Protein AF-A0A3N5Z3T9-F1 (afdb_monomer_lite)

Secondary structure (DSSP, 8-state):
--SEEE-SSS-EEETTTTEEE-S-TT-HHHHHHHHHHHTT--PBPPPPPPPPPPPPPPHHHHHHHHHHHHHHHHHHHHHHHHTS-TTS-HHHHHHHHHHHHHHHHHHHHHHHHHHHHHSTTS---------------PPPPPPPPPPPPPPPPPPPPPPPPP----------

Sequence (172 aa):
MADYQLTASEFVIRTIDGLNIPADPDNRHRIEYDEWLVDGGVPDPAPPPPPPPLPVPDANARITAGVLASLEVAIAIKTAMQAIPDTFNNQNFIAVKIQLDALTQAFASMLQAQTTLLGAGKPPGAIKPLELADLPESEPEPEPEPEPEPEPEPEPKAPQPRKRKTAKGKKK

Radius of gyration: 39.51 Å; chains: 1; bounding box: 120×55×85 Å

pLDDT: mean 77.84, std 15.48, range [45.41, 98.31]

Structure (mmCIF, N/CA/C/O backbone):
data_AF-A0A3N5Z3T9-F1
#
_entry.id   AF-A0A3N5Z3T9-F1
#
loop_
_atom_site.group_PDB
_atom_site.id
_atom_site.type_symbol
_atom_site.label_atom_id
_atom_site.label_alt_id
_atom_site.label_comp_id
_atom_site.label_asym_id
_atom_site.label_entity_id
_atom_site.label_seq_id
_atom_site.pdbx_PDB_ins_code
_atom_site.Cartn_x
_atom_site.Cartn_y
_atom_site.Cartn_z
_atom_site.occupancy
_atom_site.B_iso_or_equiv
_atom_site.auth_seq_id
_atom_site.auth_comp_id
_atom_site.auth_asym_id
_atom_site.auth_atom_id
_atom_site.pdbx_PDB_model_num
ATOM 1 N N . MET A 1 1 ? 2.261 -2.199 -31.866 1.00 71.50 1 MET A N 1
ATOM 2 C CA . MET A 1 1 ? 3.469 -2.392 -31.046 1.00 71.50 1 MET A CA 1
ATOM 3 C C . MET A 1 1 ? 4.632 -2.294 -31.992 1.00 71.50 1 MET A C 1
ATOM 5 O O . MET A 1 1 ? 4.523 -2.839 -33.087 1.00 71.50 1 MET A O 1
ATOM 9 N N . ALA A 1 2 ? 5.649 -1.532 -31.618 1.00 91.19 2 ALA A N 1
ATOM 10 C CA . ALA A 1 2 ? 6.883 -1.483 -32.381 1.00 91.19 2 ALA A CA 1
ATOM 11 C C . ALA A 1 2 ? 7.607 -2.837 -32.288 1.00 91.19 2 ALA A C 1
ATOM 13 O O . ALA A 1 2 ? 7.379 -3.613 -31.356 1.00 91.19 2 ALA A O 1
ATOM 14 N N . ASP A 1 3 ? 8.499 -3.116 -33.238 1.00 95.75 3 ASP A N 1
ATOM 15 C CA . ASP A 1 3 ? 9.320 -4.339 -33.237 1.00 95.75 3 ASP A CA 1
ATOM 16 C C . ASP A 1 3 ? 10.363 -4.341 -32.103 1.00 95.75 3 ASP A C 1
ATOM 18 O O . ASP A 1 3 ? 10.893 -5.386 -31.716 1.00 95.75 3 ASP A O 1
ATOM 22 N N . TYR A 1 4 ? 10.617 -3.163 -31.529 1.00 97.62 4 TYR A N 1
ATOM 23 C CA . TYR A 1 4 ? 11.593 -2.929 -30.478 1.00 97.62 4 TYR A CA 1
ATOM 24 C C . TYR A 1 4 ? 11.018 -2.037 -29.380 1.00 97.62 4 TYR A C 1
ATOM 26 O O . TYR A 1 4 ? 10.270 -1.099 -29.650 1.00 97.62 4 TYR A O 1
ATOM 34 N N . GLN A 1 5 ? 11.411 -2.309 -28.141 1.00 97.56 5 GLN A N 1
ATOM 35 C CA . GLN A 1 5 ? 11.074 -1.533 -26.958 1.00 97.56 5 GLN A CA 1
ATOM 36 C C . GLN A 1 5 ? 12.359 -1.078 -26.263 1.00 97.56 5 GLN A C 1
ATOM 38 O O . GLN A 1 5 ? 13.265 -1.878 -26.014 1.00 97.56 5 GLN A O 1
ATOM 43 N N . LEU A 1 6 ? 12.438 0.207 -25.927 1.00 97.00 6 LEU A N 1
ATOM 44 C CA . LEU A 1 6 ? 13.534 0.741 -25.122 1.00 97.00 6 LEU A CA 1
ATOM 45 C C . LEU A 1 6 ? 13.442 0.230 -23.681 1.00 97.00 6 LEU A C 1
ATOM 47 O O . LEU A 1 6 ? 12.367 -0.071 -23.169 1.00 97.00 6 LEU A O 1
ATOM 51 N N . THR A 1 7 ? 14.572 0.167 -22.989 1.00 95.12 7 THR A N 1
ATOM 52 C CA . THR A 1 7 ? 14.594 -0.081 -21.543 1.00 95.12 7 THR A CA 1
ATOM 53 C C . THR A 1 7 ? 15.056 1.170 -20.801 1.00 95.12 7 THR A C 1
ATOM 55 O O . THR A 1 7 ? 15.404 2.179 -21.410 1.00 95.12 7 THR A O 1
ATOM 58 N N . ALA A 1 8 ? 15.044 1.136 -19.467 1.00 92.62 8 ALA A N 1
ATOM 59 C CA . ALA A 1 8 ? 15.618 2.214 -18.657 1.00 92.62 8 ALA A CA 1
ATOM 60 C C . ALA A 1 8 ? 17.162 2.280 -18.741 1.00 92.62 8 ALA A C 1
ATOM 62 O O . ALA A 1 8 ? 17.771 3.180 -18.166 1.00 92.62 8 ALA A O 1
ATOM 63 N N . SER A 1 9 ? 17.793 1.319 -19.417 1.00 92.62 9 SER A N 1
ATOM 64 C CA . SER A 1 9 ? 19.229 1.236 -19.676 1.00 92.62 9 SER A CA 1
ATOM 65 C C . SER A 1 9 ? 19.497 1.221 -21.189 1.00 92.62 9 SER A C 1
ATOM 67 O O . SER A 1 9 ? 18.583 1.366 -21.994 1.00 92.62 9 SER A O 1
ATOM 69 N N . GLU A 1 10 ? 20.755 1.059 -21.608 1.00 94.69 10 GLU A N 1
ATOM 70 C CA . GLU A 1 10 ? 21.139 1.080 -23.035 1.00 94.69 10 GLU A CA 1
ATOM 71 C C . GLU A 1 10 ? 20.692 -0.162 -23.832 1.00 94.69 10 GLU A C 1
ATOM 73 O O . GLU A 1 10 ? 20.938 -0.271 -25.037 1.00 94.69 10 GLU A O 1
ATOM 78 N N . PHE A 1 11 ? 20.045 -1.107 -23.154 1.00 96.88 11 PHE A N 1
ATOM 79 C CA . PHE A 1 11 ? 19.507 -2.315 -23.749 1.00 96.88 11 PHE A CA 1
ATOM 80 C C . PHE A 1 11 ? 18.207 -2.033 -24.507 1.00 96.88 11 PHE A C 1
ATOM 82 O O . PHE A 1 11 ? 17.392 -1.196 -24.103 1.00 96.88 11 PHE A O 1
ATOM 89 N N . VAL A 1 12 ? 17.987 -2.798 -25.570 1.00 97.50 12 VAL A N 1
ATOM 90 C CA . VAL A 1 12 ? 16.756 -2.773 -26.366 1.00 97.50 12 VAL A CA 1
ATOM 91 C C . VAL A 1 12 ? 16.129 -4.161 -26.330 1.00 97.50 12 VAL A C 1
ATOM 93 O O . VAL A 1 12 ? 16.829 -5.159 -26.466 1.00 97.50 12 VAL A O 1
ATOM 96 N N . ILE A 1 13 ? 14.817 -4.251 -26.144 1.00 97.69 13 ILE A N 1
ATOM 97 C CA . ILE A 1 13 ? 14.087 -5.521 -26.176 1.00 97.69 13 ILE A CA 1
ATOM 98 C C . ILE A 1 13 ? 13.433 -5.667 -27.542 1.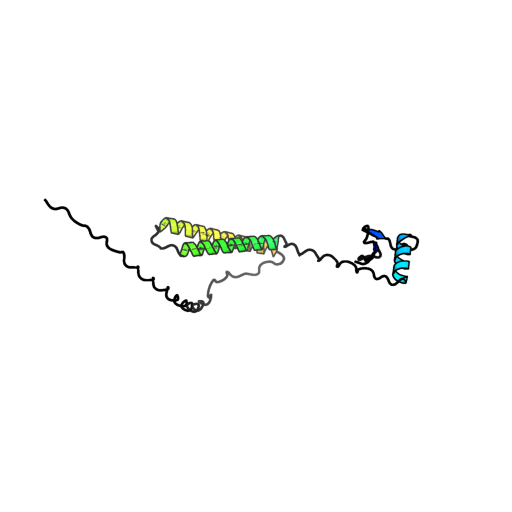00 97.69 13 ILE A C 1
ATOM 100 O O . ILE A 1 13 ? 12.671 -4.795 -27.952 1.00 97.69 13 ILE A O 1
ATOM 104 N N . ARG A 1 14 ? 13.676 -6.778 -28.237 1.00 98.00 14 ARG A N 1
ATOM 105 C CA . ARG A 1 14 ? 12.910 -7.120 -29.440 1.00 98.00 14 ARG A CA 1
ATOM 106 C C . ARG A 1 14 ? 11.569 -7.723 -29.029 1.00 98.00 14 ARG A C 1
ATOM 108 O O . ARG A 1 14 ? 11.527 -8.718 -28.310 1.00 98.00 14 ARG A O 1
ATOM 115 N N . THR A 1 15 ? 10.463 -7.123 -29.450 1.00 96.50 15 THR A N 1
ATOM 116 C CA . THR A 1 15 ? 9.129 -7.439 -28.905 1.00 96.50 15 THR A CA 1
ATOM 117 C C . THR A 1 15 ? 8.591 -8.792 -29.370 1.00 96.50 15 THR A C 1
ATOM 119 O O . THR A 1 15 ? 7.796 -9.400 -28.656 1.00 96.50 15 THR A O 1
ATOM 122 N N . ILE A 1 16 ? 9.050 -9.298 -30.522 1.00 96.31 16 ILE A N 1
ATOM 123 C CA . ILE A 1 16 ? 8.580 -10.572 -31.092 1.00 96.31 16 ILE A CA 1
ATOM 124 C C . ILE A 1 16 ? 8.968 -11.795 -30.250 1.00 96.31 16 ILE A C 1
ATOM 126 O O . ILE A 1 16 ? 8.207 -12.758 -30.174 1.00 96.31 16 ILE A O 1
ATOM 130 N N . ASP A 1 17 ? 10.143 -11.767 -29.623 1.00 96.31 17 ASP A N 1
ATOM 131 C CA . ASP A 1 17 ? 10.720 -12.896 -28.890 1.00 96.31 17 ASP A CA 1
ATOM 132 C C . ASP A 1 17 ? 11.228 -12.525 -27.490 1.00 96.31 17 ASP A C 1
ATOM 134 O O . ASP A 1 17 ? 11.688 -13.392 -26.748 1.00 96.31 17 ASP A O 1
ATOM 138 N N . GLY A 1 18 ? 11.123 -11.251 -27.107 1.00 96.12 18 GLY A N 1
ATOM 139 C CA . GLY A 1 18 ? 11.582 -10.745 -25.816 1.00 96.12 18 GLY A CA 1
ATOM 140 C C . GLY A 1 18 ? 13.103 -10.752 -25.669 1.00 96.12 18 GLY A C 1
ATOM 141 O O . GLY A 1 18 ? 13.605 -10.693 -24.545 1.00 96.12 18 GLY A O 1
ATOM 142 N N . LEU A 1 19 ? 13.850 -10.858 -26.774 1.00 97.69 19 LEU A N 1
ATOM 143 C CA . LEU A 1 19 ? 15.305 -10.920 -26.729 1.00 97.69 19 LEU A CA 1
ATOM 144 C C . LEU A 1 19 ? 15.882 -9.584 -26.253 1.00 97.69 19 LEU A C 1
ATOM 146 O O . LEU A 1 19 ? 15.570 -8.529 -26.803 1.00 97.69 19 LEU A O 1
ATOM 150 N N . ASN A 1 20 ? 16.757 -9.651 -25.251 1.00 98.00 20 ASN A N 1
ATOM 151 C CA . ASN A 1 20 ? 17.464 -8.495 -24.721 1.00 98.00 20 ASN A CA 1
ATOM 152 C C . ASN A 1 20 ? 18.744 -8.228 -25.534 1.00 98.00 20 ASN A C 1
ATOM 154 O O . ASN A 1 20 ? 19.668 -9.045 -25.530 1.00 98.00 20 ASN A O 1
ATOM 158 N N . ILE A 1 21 ? 18.786 -7.098 -26.236 1.00 98.00 21 ILE A N 1
ATOM 159 C CA . ILE A 1 21 ? 19.860 -6.695 -27.144 1.00 98.00 21 ILE A CA 1
ATOM 160 C C . ILE A 1 21 ? 20.803 -5.733 -26.403 1.00 98.00 21 ILE A C 1
ATOM 162 O O . ILE A 1 21 ? 20.385 -4.625 -26.049 1.00 98.00 21 ILE A O 1
ATOM 166 N N . PRO A 1 22 ? 22.071 -6.117 -26.160 1.00 97.94 22 PRO A N 1
ATOM 167 C CA . PRO A 1 22 ? 23.060 -5.230 -25.555 1.00 97.94 22 PRO A CA 1
ATOM 168 C C . PRO A 1 22 ? 23.448 -4.080 -26.495 1.00 97.94 22 PRO A C 1
ATOM 170 O O . PRO A 1 22 ? 23.330 -4.187 -27.715 1.00 97.94 22 PRO A O 1
ATOM 173 N N . ALA A 1 23 ? 23.976 -2.993 -25.929 1.00 96.94 23 ALA A N 1
ATOM 174 C CA . ALA A 1 23 ? 24.483 -1.831 -26.668 1.00 96.94 23 ALA A CA 1
ATOM 175 C C . ALA A 1 23 ? 25.867 -2.048 -27.312 1.00 96.94 23 ALA A C 1
ATOM 177 O O . ALA A 1 23 ? 26.673 -1.127 -27.401 1.00 96.94 23 ALA A O 1
ATOM 178 N N . ASP A 1 24 ? 26.152 -3.276 -27.732 1.00 97.44 24 ASP A N 1
ATOM 179 C CA . ASP A 1 24 ? 27.408 -3.644 -28.380 1.00 97.44 24 ASP A CA 1
ATOM 180 C C . ASP A 1 24 ? 27.273 -3.452 -29.903 1.00 97.44 24 ASP A C 1
ATOM 182 O O . ASP A 1 24 ? 26.407 -4.098 -30.503 1.00 97.44 24 ASP A O 1
ATOM 186 N N . PRO A 1 25 ? 28.082 -2.581 -30.541 1.00 96.50 25 PRO A N 1
ATOM 187 C CA . PRO A 1 25 ? 27.995 -2.322 -31.979 1.00 96.50 25 PRO A CA 1
ATOM 188 C C . PRO A 1 25 ? 28.346 -3.539 -32.845 1.00 96.50 25 PRO A C 1
ATOM 190 O O . PRO A 1 25 ? 27.893 -3.609 -33.985 1.00 96.50 25 PRO A O 1
ATOM 193 N N . ASP A 1 26 ? 29.100 -4.511 -32.320 1.00 97.75 26 ASP A N 1
ATOM 194 C CA . ASP A 1 26 ? 29.433 -5.746 -33.042 1.00 97.75 26 ASP A CA 1
ATOM 195 C C . ASP A 1 26 ? 28.340 -6.823 -32.882 1.00 97.75 26 ASP A C 1
ATOM 197 O O . ASP A 1 26 ? 28.381 -7.886 -33.516 1.00 97.75 26 ASP A O 1
ATOM 201 N N . ASN A 1 27 ? 27.323 -6.573 -32.047 1.00 97.69 27 ASN A N 1
ATOM 202 C CA . ASN A 1 27 ? 26.202 -7.485 -31.887 1.00 97.69 27 ASN A CA 1
ATOM 203 C C . ASN A 1 27 ? 25.280 -7.418 -33.108 1.00 97.69 27 ASN A C 1
ATOM 205 O O . ASN A 1 27 ? 24.673 -6.390 -33.404 1.00 97.69 27 ASN A O 1
ATOM 209 N N . ARG A 1 28 ? 25.086 -8.562 -33.768 1.00 98.31 28 ARG A N 1
ATOM 210 C CA . ARG A 1 28 ? 24.204 -8.684 -34.936 1.00 98.31 28 ARG A CA 1
ATOM 211 C C . ARG A 1 28 ? 22.811 -8.071 -34.721 1.00 98.31 28 ARG A C 1
ATOM 213 O O . ARG A 1 28 ? 22.315 -7.385 -35.606 1.00 98.31 28 ARG A O 1
ATOM 220 N N . HIS A 1 29 ? 22.178 -8.305 -33.573 1.00 98.00 29 HIS A N 1
ATOM 221 C CA . HIS A 1 29 ? 20.833 -7.785 -33.307 1.00 98.00 29 HIS A CA 1
ATOM 222 C C . HIS A 1 29 ? 20.816 -6.281 -33.049 1.00 98.00 29 HIS A C 1
ATOM 224 O O . HIS A 1 29 ? 19.790 -5.640 -33.266 1.00 98.00 29 HIS A O 1
ATOM 230 N N . ARG A 1 30 ? 21.942 -5.714 -32.604 1.00 97.88 30 ARG A N 1
ATOM 231 C CA . ARG A 1 30 ? 22.086 -4.268 -32.470 1.00 97.88 30 ARG A CA 1
ATOM 232 C C . ARG A 1 30 ? 22.179 -3.600 -33.838 1.00 97.88 30 ARG A C 1
ATOM 234 O O . ARG A 1 30 ? 21.469 -2.631 -34.068 1.00 97.88 30 ARG A O 1
ATOM 241 N N . ILE A 1 31 ? 22.954 -4.179 -34.754 1.00 98.12 31 ILE A N 1
ATOM 242 C CA . ILE A 1 31 ? 23.053 -3.710 -36.144 1.00 98.12 31 ILE A CA 1
ATOM 243 C C . ILE A 1 31 ? 21.676 -3.747 -36.829 1.00 98.12 31 ILE A C 1
ATOM 245 O O . ILE A 1 31 ? 21.276 -2.762 -37.438 1.00 98.12 31 ILE A O 1
ATOM 249 N N . GLU A 1 32 ? 20.926 -4.848 -36.675 1.00 97.81 32 GLU A N 1
ATOM 250 C CA . GLU A 1 32 ? 19.552 -4.977 -37.202 1.00 97.81 32 GLU A CA 1
ATOM 251 C C . GLU A 1 32 ? 18.613 -3.885 -36.642 1.00 97.81 32 GLU A C 1
ATOM 253 O O . GLU A 1 32 ? 17.812 -3.314 -37.379 1.00 97.81 32 GLU A O 1
ATOM 258 N N . TYR A 1 33 ? 18.721 -3.565 -35.347 1.00 97.62 33 TYR A N 1
ATOM 259 C CA . TYR A 1 33 ? 17.956 -2.481 -34.721 1.00 97.62 33 TYR A CA 1
ATOM 260 C C . TYR A 1 33 ? 18.341 -1.095 -35.261 1.00 97.62 33 TYR A C 1
ATOM 262 O O . TYR A 1 33 ? 17.464 -0.275 -35.532 1.00 97.62 33 TYR A O 1
ATOM 270 N N . ASP A 1 34 ? 19.636 -0.830 -35.437 1.00 97.69 34 ASP A N 1
ATOM 271 C CA . ASP A 1 34 ? 20.120 0.455 -35.944 1.00 97.69 34 ASP A CA 1
ATOM 272 C C . ASP A 1 34 ? 19.717 0.666 -37.420 1.00 97.69 34 ASP A C 1
ATOM 274 O O . ASP A 1 34 ? 19.327 1.772 -37.795 1.00 97.69 34 ASP A O 1
ATOM 278 N N . GLU A 1 35 ? 19.727 -0.384 -38.250 1.00 97.88 35 GLU A N 1
ATOM 279 C CA . GLU A 1 35 ? 19.215 -0.342 -39.632 1.00 97.88 35 GLU A CA 1
ATOM 280 C C . GLU A 1 35 ? 17.705 -0.053 -39.661 1.00 97.88 35 GLU A C 1
ATOM 282 O O . GLU A 1 35 ? 17.248 0.826 -40.392 1.00 97.88 35 GLU A O 1
ATOM 287 N N . TRP A 1 36 ? 16.936 -0.689 -38.774 1.00 97.69 36 TRP A N 1
ATOM 288 C CA . TRP A 1 36 ? 15.504 -0.423 -38.618 1.00 97.69 36 TRP A CA 1
ATOM 289 C C . TRP A 1 36 ? 15.198 1.028 -38.202 1.00 97.69 36 TRP A C 1
ATOM 291 O O . TRP A 1 36 ? 14.217 1.609 -38.671 1.00 97.69 36 TRP A O 1
ATOM 301 N N . LEU A 1 37 ? 16.043 1.655 -37.372 1.00 97.62 37 LEU A N 1
ATOM 302 C CA . LEU A 1 37 ? 15.927 3.086 -37.057 1.00 97.62 37 LEU A CA 1
ATOM 303 C C . LEU A 1 37 ? 16.175 3.971 -38.290 1.00 97.62 37 LEU A C 1
ATOM 305 O O . LEU A 1 37 ? 15.479 4.972 -38.472 1.00 97.62 37 LEU A O 1
ATOM 309 N N . VAL A 1 38 ? 17.148 3.616 -39.139 1.00 97.94 38 VAL A N 1
ATOM 310 C CA . VAL A 1 38 ? 17.449 4.343 -40.389 1.00 97.94 38 VAL A CA 1
ATOM 311 C C . VAL A 1 38 ? 16.284 4.255 -41.378 1.00 97.94 38 VAL A C 1
ATOM 313 O O . VAL A 1 38 ? 15.967 5.252 -42.029 1.00 97.94 38 VAL A O 1
ATOM 316 N N . ASP A 1 39 ? 15.589 3.118 -41.418 1.00 97.81 39 ASP A N 1
ATOM 317 C CA . ASP A 1 39 ? 14.371 2.910 -42.215 1.00 97.81 39 ASP A CA 1
ATOM 318 C C . ASP A 1 39 ? 13.133 3.652 -41.662 1.00 97.81 39 ASP A C 1
ATOM 320 O O . ASP A 1 39 ? 12.045 3.591 -42.242 1.00 97.81 39 ASP A O 1
ATOM 324 N N . GLY A 1 40 ? 13.283 4.401 -40.563 1.00 97.38 40 GLY A N 1
ATOM 325 C CA . GLY A 1 40 ? 12.222 5.204 -39.950 1.00 97.38 40 GLY A CA 1
ATOM 326 C C . GLY A 1 40 ? 11.421 4.472 -38.873 1.00 97.38 40 GLY A C 1
ATOM 327 O O . GLY A 1 40 ? 10.342 4.934 -38.492 1.00 97.38 40 GLY A O 1
ATOM 328 N N . GLY A 1 41 ? 11.929 3.344 -38.377 1.00 97.56 41 GLY A N 1
ATOM 329 C CA . GLY A 1 41 ? 11.386 2.660 -37.213 1.00 97.56 41 GLY A CA 1
ATOM 330 C C . GLY A 1 41 ? 11.412 3.544 -35.964 1.00 97.56 41 GLY A C 1
ATOM 331 O O . GLY A 1 41 ? 12.369 4.275 -35.710 1.00 97.56 41 GLY A O 1
ATOM 332 N N . VAL A 1 42 ? 10.344 3.484 -35.167 1.00 97.88 42 VAL A N 1
ATOM 333 C CA . VAL A 1 42 ? 10.225 4.220 -33.900 1.00 97.88 42 VAL A CA 1
ATOM 334 C C . VAL A 1 42 ? 9.979 3.212 -32.780 1.00 97.88 42 VAL A C 1
ATOM 336 O O . VAL A 1 42 ? 8.924 2.572 -32.790 1.00 97.88 42 VAL A O 1
ATOM 339 N N . PRO A 1 43 ? 10.932 3.006 -31.849 1.00 97.31 43 PRO A N 1
ATOM 340 C CA . PRO A 1 43 ? 10.788 2.003 -30.802 1.00 97.31 43 PRO A CA 1
ATOM 341 C C . PRO A 1 43 ? 9.734 2.433 -29.786 1.00 97.31 43 PRO A C 1
ATOM 343 O O . PRO A 1 43 ? 9.539 3.625 -29.528 1.00 97.31 43 PRO A O 1
ATOM 346 N N . ASP A 1 44 ? 9.082 1.450 -29.171 1.00 97.19 44 ASP A N 1
ATOM 347 C CA . ASP A 1 44 ? 8.193 1.710 -28.050 1.00 97.19 44 ASP A CA 1
ATOM 348 C C . ASP A 1 44 ? 9.027 2.276 -26.881 1.00 97.19 44 ASP A C 1
ATOM 350 O O . ASP A 1 44 ? 10.141 1.801 -26.615 1.00 97.19 44 ASP A O 1
ATOM 354 N N . PRO A 1 45 ? 8.528 3.307 -26.175 1.00 96.25 45 PRO A N 1
ATOM 355 C CA . PRO A 1 45 ? 9.260 3.911 -25.075 1.00 96.25 45 PRO A CA 1
ATOM 356 C C . PRO A 1 45 ? 9.463 2.909 -23.938 1.00 96.25 45 PRO A C 1
ATOM 358 O O . PRO A 1 45 ? 8.707 1.944 -23.772 1.00 96.25 45 PRO A O 1
ATOM 361 N N . ALA A 1 46 ? 10.476 3.177 -23.116 1.00 95.06 46 ALA A N 1
ATOM 362 C CA . ALA A 1 46 ? 10.711 2.384 -21.925 1.00 95.06 46 ALA A CA 1
ATOM 363 C C . ALA A 1 46 ? 9.471 2.389 -21.023 1.00 95.06 46 ALA A C 1
ATOM 365 O O . ALA A 1 46 ? 8.838 3.440 -20.857 1.00 95.06 46 ALA A O 1
ATOM 366 N N . PRO A 1 47 ? 9.109 1.235 -20.434 1.00 93.12 47 PRO A N 1
ATOM 367 C CA . PRO A 1 47 ? 8.025 1.205 -19.473 1.00 93.12 47 PRO A CA 1
ATOM 368 C C . PRO A 1 47 ? 8.376 2.148 -18.314 1.00 93.12 47 PRO A C 1
ATOM 370 O O . PRO A 1 47 ? 9.548 2.229 -17.923 1.00 93.12 47 PRO A O 1
ATOM 373 N N . PRO A 1 48 ? 7.390 2.875 -17.760 1.00 92.94 48 PRO A N 1
ATOM 374 C CA . PRO A 1 48 ? 7.645 3.727 -16.612 1.00 92.94 48 PRO A CA 1
ATOM 375 C C . PRO A 1 48 ? 8.243 2.880 -15.480 1.00 92.94 48 PRO A C 1
ATOM 377 O O . PRO A 1 48 ? 7.852 1.717 -15.318 1.00 92.94 48 PRO A O 1
ATOM 380 N N . PRO A 1 49 ? 9.185 3.432 -14.694 1.00 90.81 49 PRO A N 1
ATOM 381 C CA . PRO A 1 49 ? 9.709 2.717 -13.544 1.00 90.81 49 PRO A CA 1
ATOM 382 C C . PRO A 1 49 ? 8.544 2.320 -12.627 1.00 90.81 49 PRO A C 1
ATOM 384 O O . PRO A 1 49 ? 7.570 3.077 -12.515 1.00 90.81 49 PRO A O 1
ATOM 387 N N . PRO A 1 50 ? 8.613 1.146 -11.974 1.00 90.75 50 PRO A N 1
ATOM 388 C CA . PRO A 1 50 ? 7.592 0.769 -11.013 1.00 90.75 50 PRO A CA 1
ATOM 389 C C . PRO A 1 50 ? 7.476 1.873 -9.953 1.00 90.75 50 PRO A C 1
ATOM 391 O O . PRO A 1 50 ? 8.496 2.465 -9.576 1.00 90.75 50 PRO A O 1
ATOM 394 N N . PRO A 1 51 ? 6.257 2.175 -9.472 1.00 91.81 51 PRO A N 1
ATOM 395 C CA . PRO A 1 51 ? 6.097 3.139 -8.400 1.00 91.81 51 PRO A CA 1
ATOM 396 C C . PRO A 1 51 ? 6.954 2.703 -7.205 1.00 91.81 51 PRO A C 1
ATOM 398 O O . PRO A 1 51 ? 7.083 1.497 -6.953 1.00 91.81 51 PRO A O 1
ATOM 401 N N . PRO A 1 52 ? 7.554 3.654 -6.468 1.00 91.25 52 PRO A N 1
ATOM 402 C CA . PRO A 1 52 ? 8.280 3.311 -5.259 1.00 91.25 52 PRO A CA 1
ATOM 403 C C . PRO A 1 52 ? 7.352 2.520 -4.325 1.00 91.25 52 PRO A C 1
ATOM 405 O O . PRO A 1 52 ? 6.149 2.806 -4.276 1.00 91.25 52 PRO A O 1
ATOM 408 N N . PRO A 1 53 ? 7.876 1.518 -3.596 1.00 90.44 53 PRO A N 1
ATOM 409 C CA . PRO A 1 53 ? 7.070 0.790 -2.630 1.00 90.44 53 PRO A CA 1
ATOM 410 C C . PRO A 1 53 ? 6.441 1.785 -1.656 1.00 90.44 53 PRO A C 1
ATOM 412 O O . PRO A 1 53 ? 7.100 2.723 -1.200 1.00 90.44 53 PRO A O 1
ATOM 415 N N . LEU A 1 54 ? 5.156 1.585 -1.352 1.00 89.31 54 LEU A N 1
ATOM 416 C CA . LEU A 1 54 ? 4.484 2.391 -0.341 1.00 89.31 54 LEU A CA 1
ATOM 417 C C . LEU A 1 54 ? 5.266 2.287 0.977 1.00 89.31 54 LEU A C 1
ATOM 419 O O . LEU A 1 54 ? 5.756 1.198 1.301 1.00 89.31 54 LEU A O 1
ATOM 423 N N . PRO A 1 55 ? 5.394 3.386 1.741 1.00 88.12 55 PRO A N 1
ATOM 424 C CA . PRO A 1 55 ? 6.039 3.334 3.040 1.00 88.12 55 PRO A CA 1
ATOM 425 C C . PRO A 1 55 ? 5.305 2.310 3.904 1.00 88.12 55 PRO A C 1
ATOM 427 O O . PRO A 1 55 ? 4.114 2.449 4.186 1.00 88.12 55 PRO A O 1
ATOM 430 N N . VAL A 1 56 ? 6.011 1.248 4.290 1.00 86.06 56 VAL A N 1
ATOM 431 C CA . VAL A 1 56 ? 5.475 0.279 5.243 1.00 86.06 56 VAL A CA 1
ATOM 432 C C . VAL A 1 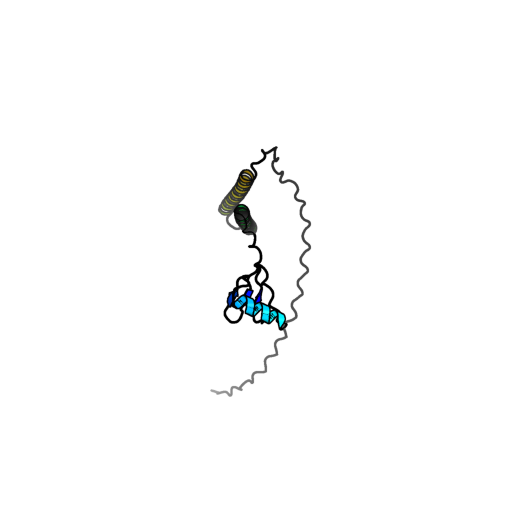56 ? 5.326 1.028 6.567 1.00 86.06 56 VAL A C 1
ATOM 434 O O . VAL A 1 56 ? 6.317 1.610 7.018 1.00 86.06 56 VAL A O 1
ATOM 437 N N . PRO A 1 57 ? 4.130 1.059 7.185 1.00 85.94 57 PRO A N 1
ATOM 438 C CA . PRO A 1 57 ? 3.975 1.702 8.478 1.00 85.94 57 PRO A CA 1
ATOM 439 C C . PRO A 1 57 ? 4.954 1.059 9.454 1.00 85.94 57 PRO A C 1
ATOM 441 O O . PRO A 1 57 ? 5.029 -0.172 9.561 1.00 85.94 57 PRO A O 1
ATOM 444 N N . ASP A 1 58 ? 5.731 1.898 10.134 1.00 87.88 58 ASP A N 1
ATOM 445 C CA . ASP A 1 58 ? 6.698 1.417 11.104 1.00 87.88 58 ASP A CA 1
ATOM 446 C C . ASP A 1 58 ? 5.994 0.690 12.267 1.00 87.88 58 ASP A C 1
ATOM 448 O O . ASP A 1 58 ? 4.765 0.714 12.425 1.00 87.88 58 ASP A O 1
ATOM 452 N N . ALA A 1 59 ? 6.778 -0.013 13.086 1.00 79.19 59 ALA A N 1
ATOM 453 C CA . ALA A 1 59 ? 6.239 -0.754 14.222 1.00 79.19 59 ALA A CA 1
ATOM 454 C C . ALA A 1 59 ? 5.412 0.143 15.166 1.00 79.19 59 ALA A C 1
ATOM 456 O O . ALA A 1 59 ? 4.403 -0.311 15.703 1.00 79.19 59 ALA A O 1
ATOM 457 N N . ASN A 1 60 ? 5.776 1.419 15.308 1.00 80.69 60 ASN A N 1
ATOM 458 C CA . ASN A 1 60 ? 5.106 2.365 16.195 1.00 80.69 60 ASN A CA 1
ATOM 459 C C . ASN A 1 60 ? 3.765 2.815 15.620 1.00 80.69 60 ASN A C 1
ATOM 461 O O . ASN A 1 60 ? 2.786 2.898 16.359 1.00 80.69 60 ASN A O 1
ATOM 465 N N . ALA A 1 61 ? 3.686 3.050 14.311 1.00 78.75 61 ALA A N 1
ATOM 466 C CA . ALA A 1 61 ? 2.446 3.358 13.612 1.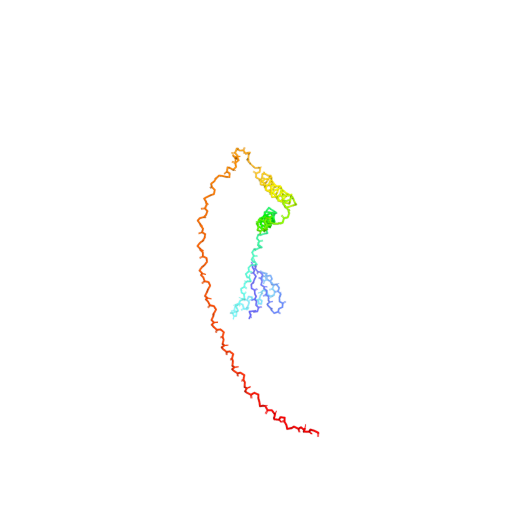00 78.75 61 ALA A CA 1
ATOM 467 C C . ALA A 1 61 ? 1.453 2.195 13.735 1.00 78.75 61 ALA A C 1
ATOM 469 O O . ALA A 1 61 ? 0.273 2.402 14.017 1.00 78.75 61 ALA A O 1
ATOM 470 N N . ARG A 1 62 ? 1.943 0.955 13.612 1.00 76.44 62 ARG A N 1
ATOM 471 C CA . ARG A 1 62 ? 1.119 -0.252 13.776 1.00 76.44 62 ARG A CA 1
ATOM 472 C C . ARG A 1 62 ? 0.613 -0.418 15.207 1.00 76.44 62 ARG A C 1
ATOM 474 O O . ARG A 1 62 ? -0.558 -0.738 15.399 1.00 76.44 62 ARG A O 1
ATOM 481 N N . ILE A 1 63 ? 1.471 -0.188 16.201 1.00 80.56 63 ILE A N 1
ATOM 482 C CA . ILE A 1 63 ? 1.081 -0.256 17.614 1.00 80.56 63 ILE A CA 1
ATOM 483 C C . ILE A 1 63 ? 0.083 0.858 17.944 1.00 80.56 63 ILE A C 1
ATOM 485 O O . ILE A 1 63 ? -0.974 0.575 18.496 1.00 80.56 63 ILE A O 1
ATOM 489 N N . THR A 1 64 ? 0.367 2.097 17.543 1.00 81.88 64 THR A N 1
ATOM 490 C CA . THR A 1 64 ? -0.521 3.251 17.757 1.00 81.88 64 THR A CA 1
ATOM 491 C C . THR A 1 64 ? -1.912 2.997 17.182 1.00 81.88 64 THR A C 1
ATOM 493 O O . THR A 1 64 ? -2.901 3.190 17.885 1.00 81.88 64 THR A O 1
ATOM 496 N N . ALA A 1 65 ? -1.999 2.491 15.948 1.00 75.06 65 ALA A N 1
ATOM 497 C CA . ALA A 1 65 ? -3.276 2.150 15.326 1.00 75.06 65 ALA A CA 1
ATOM 498 C C . ALA A 1 65 ? -4.039 1.069 16.111 1.00 75.06 65 ALA A C 1
ATOM 500 O O . ALA A 1 65 ? -5.236 1.209 16.354 1.00 75.06 65 ALA A O 1
ATOM 501 N N . GLY A 1 66 ? -3.346 0.015 16.559 1.00 79.31 66 GLY A N 1
ATOM 502 C CA . GLY A 1 66 ? -3.960 -1.044 17.363 1.00 79.31 66 GLY A CA 1
ATOM 503 C C . GLY A 1 66 ? -4.482 -0.544 18.711 1.00 79.31 66 GLY A C 1
ATOM 504 O O . GLY A 1 66 ? -5.555 -0.958 19.158 1.00 79.31 66 GLY A O 1
ATOM 505 N N . VAL A 1 67 ? -3.758 0.375 19.352 1.00 81.69 67 VAL A N 1
ATOM 506 C CA . VAL A 1 67 ? -4.189 0.929 20.637 1.00 81.69 67 VAL A CA 1
ATOM 507 C C . VAL A 1 67 ? -5.341 1.923 20.473 1.00 81.69 67 VAL A C 1
ATOM 509 O O . VAL A 1 67 ? -6.281 1.862 21.262 1.00 81.69 67 VAL A O 1
ATOM 512 N N . LEU A 1 68 ? -5.327 2.777 19.445 1.00 81.12 68 LEU A N 1
ATOM 513 C CA . LEU A 1 68 ? -6.454 3.672 19.146 1.00 81.12 68 LEU A CA 1
ATOM 514 C C . LEU A 1 68 ? -7.746 2.884 18.899 1.00 81.12 68 LEU A C 1
ATOM 516 O O . LEU A 1 68 ? -8.755 3.167 19.538 1.00 81.12 68 LEU A O 1
ATOM 520 N N . ALA A 1 69 ? -7.693 1.828 18.081 1.00 77.12 69 ALA A N 1
ATOM 521 C CA . ALA A 1 69 ? -8.847 0.957 17.851 1.00 77.12 69 ALA A CA 1
ATOM 522 C C . ALA A 1 69 ? -9.350 0.294 19.148 1.00 77.12 69 ALA A C 1
ATOM 524 O O . ALA A 1 69 ? -10.552 0.175 19.378 1.00 77.12 69 ALA A O 1
ATOM 525 N N . SER A 1 70 ? -8.432 -0.110 20.033 1.00 76.88 70 SER A N 1
ATOM 526 C CA . SER A 1 70 ? -8.796 -0.689 21.334 1.00 76.88 70 SER A CA 1
ATOM 527 C C . SER A 1 70 ? -9.474 0.335 22.251 1.00 76.88 70 SER A C 1
ATOM 529 O O . SER A 1 70 ? -10.418 -0.002 22.968 1.00 76.88 70 SER A O 1
ATOM 531 N N . LEU A 1 71 ? -9.016 1.590 22.218 1.00 84.19 71 LEU A N 1
ATOM 532 C CA . LEU A 1 71 ? -9.594 2.684 22.993 1.00 84.19 71 LEU A CA 1
ATOM 533 C C . LEU A 1 71 ? -11.010 3.026 22.515 1.00 84.19 71 LEU A C 1
ATOM 535 O O . LEU A 1 71 ? -11.899 3.197 23.344 1.00 84.19 71 LEU A O 1
ATOM 539 N N . GLU A 1 72 ? -11.243 3.063 21.203 1.00 80.31 72 GLU A N 1
ATOM 540 C CA . GLU A 1 72 ? -12.577 3.291 20.633 1.00 80.31 72 GLU A CA 1
ATOM 541 C C . GLU A 1 72 ? -13.578 2.218 21.075 1.00 80.31 72 GLU A C 1
ATOM 543 O O . GLU A 1 72 ? -14.687 2.544 21.502 1.00 80.31 72 GLU A O 1
ATOM 548 N N . VAL A 1 73 ? -13.175 0.942 21.068 1.00 77.62 73 VAL A N 1
ATOM 549 C CA . VAL A 1 73 ? -14.017 -0.159 21.564 1.00 77.62 73 VAL A CA 1
ATOM 550 C C . VAL A 1 73 ? -14.316 0.003 23.055 1.00 77.62 73 VAL A C 1
ATOM 552 O O . VAL A 1 73 ? -15.461 -0.172 23.473 1.00 77.62 73 VAL A O 1
ATOM 555 N N . ALA A 1 74 ? -13.320 0.369 23.866 1.00 80.00 74 ALA A N 1
ATOM 556 C CA . ALA A 1 74 ? -13.522 0.602 25.295 1.00 80.00 74 ALA A CA 1
ATOM 557 C C . ALA A 1 74 ? -14.507 1.755 25.556 1.00 80.00 74 ALA A C 1
ATOM 559 O O . ALA A 1 74 ? -15.393 1.629 26.406 1.00 80.00 74 ALA A O 1
ATOM 560 N N . ILE A 1 75 ? -14.398 2.847 24.793 1.00 83.12 75 ILE A N 1
ATOM 561 C CA . ILE A 1 75 ? -15.326 3.982 24.857 1.00 83.12 75 ILE A CA 1
ATOM 562 C C . ILE A 1 75 ? -16.737 3.538 24.456 1.00 83.12 75 ILE A C 1
ATOM 564 O O . ILE A 1 75 ? -17.682 3.806 25.194 1.00 83.12 75 ILE A O 1
ATOM 568 N N . ALA A 1 76 ? -16.891 2.802 23.354 1.00 75.62 76 ALA A N 1
ATOM 569 C CA . ALA A 1 76 ? -18.193 2.312 22.900 1.00 75.62 76 ALA A CA 1
ATOM 570 C C . ALA A 1 76 ? -18.871 1.402 23.940 1.00 75.62 76 ALA A C 1
ATOM 572 O O . ALA A 1 76 ? -20.063 1.555 24.211 1.00 75.62 76 ALA A O 1
ATOM 573 N N . ILE A 1 77 ? -18.114 0.501 24.578 1.00 78.81 77 ILE A N 1
ATOM 574 C CA . ILE A 1 77 ? -18.618 -0.354 25.665 1.00 78.81 77 ILE A CA 1
ATOM 575 C C . ILE A 1 77 ? -19.065 0.498 26.856 1.00 78.81 77 ILE A C 1
ATOM 577 O O . ILE A 1 77 ? -20.150 0.275 27.395 1.00 78.81 77 ILE A O 1
ATOM 581 N N . LYS A 1 78 ? -18.262 1.492 27.254 1.00 81.94 78 LYS A N 1
ATOM 582 C CA . LYS A 1 78 ? -18.605 2.408 28.350 1.00 81.94 78 LYS A CA 1
ATOM 583 C C . LYS A 1 78 ? -19.913 3.147 28.071 1.00 81.94 78 LYS A C 1
ATOM 585 O O . LYS A 1 78 ? -20.781 3.177 28.942 1.00 81.94 78 LYS A O 1
ATOM 590 N N . THR A 1 79 ? -20.072 3.686 26.867 1.00 80.19 79 THR A N 1
ATOM 591 C CA . THR A 1 79 ? -21.293 4.383 26.441 1.00 80.19 79 THR A CA 1
ATOM 592 C C . THR A 1 79 ? -22.498 3.442 26.438 1.00 80.19 79 THR A C 1
ATOM 594 O O . THR A 1 79 ? -23.539 3.774 26.999 1.00 80.19 79 THR A O 1
ATOM 597 N N . ALA A 1 80 ? -22.355 2.228 25.895 1.00 74.12 80 ALA A N 1
ATOM 598 C CA . ALA A 1 80 ? -23.429 1.234 25.886 1.00 74.12 80 ALA A CA 1
ATOM 599 C C . ALA A 1 80 ? -23.862 0.824 27.303 1.00 74.12 80 ALA A C 1
ATOM 601 O O . ALA A 1 80 ? -25.049 0.647 27.565 1.00 74.12 80 ALA A O 1
ATOM 602 N N . MET A 1 81 ? -22.915 0.718 28.239 1.00 73.50 81 MET A N 1
ATOM 603 C CA . MET A 1 81 ? -23.221 0.426 29.639 1.00 73.50 81 MET A CA 1
ATOM 604 C C . MET A 1 81 ? -23.949 1.570 30.347 1.00 73.50 81 MET A C 1
ATOM 606 O O . MET A 1 81 ? -24.797 1.305 31.193 1.00 73.50 81 MET A O 1
ATOM 610 N N . GLN A 1 82 ? -23.641 2.826 30.018 1.00 77.56 82 GLN A N 1
ATOM 611 C CA . GLN A 1 82 ? -24.345 3.990 30.570 1.00 77.56 82 GLN A CA 1
ATOM 612 C C . GLN A 1 82 ? -25.803 4.080 30.102 1.00 77.56 82 GLN A C 1
ATOM 614 O O . GLN A 1 82 ? -26.622 4.659 30.806 1.00 77.56 82 GLN A O 1
ATOM 619 N N . ALA A 1 83 ? -26.134 3.485 28.954 1.00 76.44 83 ALA A N 1
ATOM 620 C CA . ALA A 1 83 ? -27.497 3.437 28.429 1.00 76.44 83 ALA A CA 1
ATOM 621 C C . ALA A 1 83 ? -28.379 2.346 29.076 1.00 76.44 83 ALA A C 1
ATOM 623 O O . ALA A 1 83 ? -29.569 2.259 28.768 1.00 76.44 83 ALA A O 1
ATOM 624 N N . ILE A 1 84 ? -27.827 1.493 29.951 1.00 73.12 84 ILE A N 1
ATOM 625 C CA . ILE A 1 84 ? -28.600 0.450 30.638 1.00 73.12 84 ILE A CA 1
ATOM 626 C C . ILE A 1 84 ? -29.490 1.105 31.713 1.00 73.12 84 ILE A C 1
ATOM 628 O O . ILE A 1 84 ? -28.964 1.815 32.567 1.00 73.12 84 ILE A O 1
ATOM 632 N N . PRO A 1 85 ? -30.815 0.853 31.730 1.00 71.88 85 PRO A N 1
ATOM 633 C CA . PRO A 1 85 ? -31.713 1.403 32.745 1.00 71.88 85 PRO A CA 1
ATOM 634 C C . PRO A 1 85 ? -31.347 0.956 34.169 1.00 71.88 85 PRO A C 1
ATOM 636 O O . PRO A 1 85 ? -31.115 -0.233 34.410 1.00 71.88 85 PRO A O 1
ATOM 639 N N . ASP A 1 86 ? -31.424 1.879 35.134 1.00 66.19 86 ASP A N 1
ATOM 640 C CA . ASP A 1 86 ? -31.093 1.674 36.562 1.00 66.19 86 ASP A CA 1
ATOM 641 C C . ASP A 1 86 ? -31.926 0.585 37.276 1.00 66.19 86 ASP A C 1
ATOM 643 O O . ASP A 1 86 ? -31.671 0.230 38.427 1.00 66.19 86 ASP A O 1
ATOM 647 N N . THR A 1 87 ? -32.937 0.025 36.609 1.00 62.62 87 THR A N 1
ATOM 648 C CA . THR A 1 87 ? -33.776 -1.066 37.125 1.00 62.62 87 THR A CA 1
ATOM 649 C C . THR A 1 87 ? -33.081 -2.437 37.131 1.00 62.62 87 THR A C 1
ATOM 651 O O . THR A 1 87 ? -33.624 -3.391 37.689 1.00 62.62 87 THR A O 1
ATOM 654 N N . PHE A 1 88 ? -31.892 -2.568 36.530 1.00 62.66 88 PHE A N 1
ATOM 655 C CA . PHE A 1 88 ? -31.051 -3.771 36.618 1.00 62.66 88 PHE A CA 1
ATOM 656 C C . PHE A 1 88 ? -30.284 -3.777 37.958 1.00 62.66 88 PHE A C 1
ATOM 658 O O . PHE A 1 88 ? -29.663 -2.787 38.321 1.00 62.66 88 PHE A O 1
ATOM 665 N N . ASN A 1 89 ? -30.338 -4.874 38.727 1.00 66.38 89 ASN A N 1
ATOM 666 C CA . ASN A 1 89 ? -29.889 -4.920 40.131 1.00 66.38 89 ASN A CA 1
ATOM 667 C C . ASN A 1 89 ? -28.490 -4.291 40.368 1.00 66.38 89 ASN A C 1
ATOM 669 O O . ASN A 1 89 ? -27.474 -4.736 39.826 1.00 66.38 89 ASN A O 1
ATOM 673 N N . ASN A 1 90 ? -28.473 -3.272 41.229 1.00 68.19 90 ASN A N 1
ATOM 674 C CA . ASN A 1 90 ? -27.469 -2.209 41.326 1.00 68.19 90 ASN A CA 1
ATOM 675 C C . ASN A 1 90 ? -26.041 -2.708 41.657 1.00 68.19 90 ASN A C 1
ATOM 677 O O . ASN A 1 90 ? -25.050 -2.163 41.184 1.00 68.19 90 ASN A O 1
ATOM 681 N N . GLN A 1 91 ? -25.902 -3.795 42.425 1.00 72.75 91 GLN A N 1
ATOM 682 C CA . GLN A 1 91 ? -24.588 -4.250 42.911 1.00 72.75 91 GLN A CA 1
ATOM 683 C C . GLN A 1 91 ? -23.687 -4.869 41.831 1.00 72.75 91 GLN A C 1
ATOM 685 O O . GLN A 1 91 ? -22.499 -4.551 41.773 1.00 72.75 91 GLN A O 1
ATOM 690 N N . ASN A 1 92 ? -24.233 -5.715 40.952 1.00 69.25 92 ASN A N 1
ATOM 691 C CA . ASN A 1 92 ? -23.436 -6.325 39.881 1.00 69.25 92 ASN A CA 1
ATOM 692 C C . ASN A 1 92 ? -23.059 -5.286 38.817 1.00 69.25 92 ASN A C 1
ATOM 694 O O . ASN A 1 92 ? -21.957 -5.330 38.280 1.00 69.25 92 ASN A O 1
ATOM 698 N N . PHE A 1 93 ? -23.937 -4.316 38.559 1.00 73.38 93 PHE A N 1
ATOM 699 C CA . PHE A 1 93 ? -23.672 -3.229 37.620 1.00 73.38 93 PHE A CA 1
ATOM 700 C C . PHE A 1 93 ? -22.557 -2.293 38.111 1.00 73.38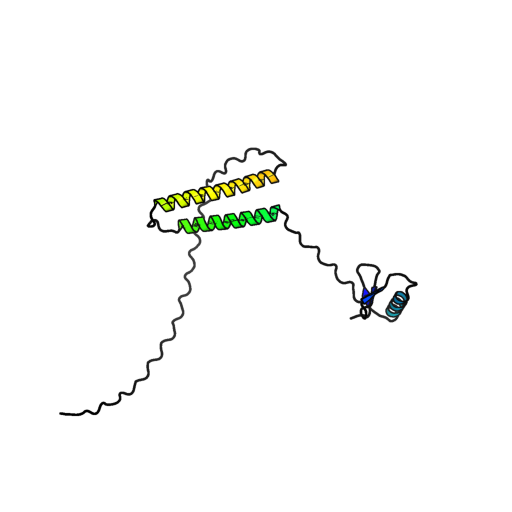 93 PHE A C 1
ATOM 702 O O . PHE A 1 93 ? -21.628 -1.997 37.357 1.00 73.38 93 PHE A O 1
ATOM 709 N N . ILE A 1 94 ? -22.582 -1.906 39.394 1.00 75.81 94 ILE A N 1
ATOM 710 C CA . ILE A 1 94 ? -21.508 -1.112 40.014 1.00 75.81 94 ILE A CA 1
ATOM 711 C C . ILE A 1 94 ? -20.160 -1.838 39.904 1.00 75.81 94 ILE A C 1
ATOM 713 O O . ILE A 1 94 ? -19.162 -1.219 39.535 1.00 75.81 94 ILE A O 1
ATOM 717 N N . ALA A 1 95 ? -20.123 -3.148 40.171 1.00 72.06 95 ALA A N 1
ATOM 718 C CA . ALA A 1 95 ? -18.890 -3.929 40.084 1.00 72.06 95 ALA A CA 1
ATOM 719 C C . ALA A 1 95 ? -18.301 -3.949 38.661 1.00 72.06 95 ALA A C 1
ATOM 721 O O . ALA A 1 95 ? -17.096 -3.755 38.499 1.00 72.06 95 ALA A O 1
ATOM 722 N N . VAL A 1 96 ? -19.135 -4.119 37.628 1.00 78.06 96 VAL A N 1
ATOM 723 C CA . VAL A 1 96 ? -18.672 -4.089 36.227 1.00 78.06 96 VAL A CA 1
ATOM 724 C C . VAL A 1 96 ? -18.206 -2.685 35.832 1.00 78.06 96 VAL A C 1
ATOM 726 O O . VAL A 1 96 ? -17.169 -2.552 35.187 1.00 78.06 96 VAL A O 1
ATOM 729 N N . LYS A 1 97 ? -18.904 -1.629 36.267 1.00 77.69 97 LYS A N 1
ATOM 730 C CA . LYS A 1 97 ? -18.504 -0.239 35.997 1.00 77.69 97 LYS A CA 1
ATOM 731 C C . LYS A 1 97 ? -17.116 0.078 36.570 1.00 77.69 97 LYS A C 1
ATOM 733 O O . LYS A 1 97 ? -16.276 0.616 35.858 1.00 77.69 97 LYS A O 1
ATOM 738 N N . ILE A 1 98 ? -16.842 -0.341 37.810 1.00 79.81 98 ILE A N 1
ATOM 739 C CA . ILE A 1 98 ? -15.524 -0.174 38.451 1.00 79.81 98 ILE A CA 1
ATOM 740 C C . ILE A 1 98 ? -14.431 -0.929 37.683 1.00 79.81 98 ILE A C 1
ATOM 742 O O . ILE A 1 98 ? -13.343 -0.392 37.473 1.00 79.81 98 ILE A O 1
ATOM 746 N N . GLN A 1 99 ? -14.703 -2.164 37.246 1.00 74.69 99 GLN A N 1
ATOM 747 C CA . GLN A 1 99 ? -13.732 -2.937 36.463 1.00 74.69 99 GLN A CA 1
ATOM 748 C C . GLN A 1 99 ? -13.441 -2.293 35.105 1.00 74.69 99 GLN A C 1
ATOM 750 O O . GLN A 1 99 ? -12.290 -2.291 34.666 1.00 74.69 99 GLN A O 1
ATOM 755 N N . LEU A 1 100 ? -14.453 -1.713 34.461 1.00 78.50 100 LEU A N 1
ATOM 756 C CA . LEU A 1 100 ? -14.286 -1.034 33.181 1.00 78.50 100 LEU A CA 1
ATOM 757 C C . LEU A 1 100 ? -13.475 0.262 33.315 1.00 78.50 100 LEU A C 1
ATOM 759 O O . LEU A 1 100 ? -12.593 0.516 32.492 1.00 78.50 100 LEU A O 1
ATOM 763 N N . ASP A 1 101 ? -13.721 1.056 34.359 1.00 80.81 101 ASP A N 1
ATOM 764 C CA . ASP A 1 101 ? -12.931 2.262 34.633 1.00 80.81 101 ASP A CA 1
ATOM 765 C C . ASP A 1 101 ? -11.463 1.900 34.919 1.00 80.81 101 ASP A C 1
ATOM 767 O O . ASP A 1 101 ? -10.551 2.507 34.351 1.00 80.81 101 ASP A O 1
ATOM 771 N N . ALA A 1 102 ? -11.219 0.841 35.701 1.00 73.88 102 ALA A N 1
ATOM 772 C CA . ALA A 1 102 ? -9.869 0.340 35.962 1.00 73.88 102 ALA A CA 1
ATOM 773 C C . ALA A 1 102 ? -9.160 -0.140 34.682 1.00 73.88 102 ALA A C 1
ATOM 775 O O . ALA A 1 102 ? -7.980 0.158 34.481 1.00 73.88 102 ALA A O 1
ATOM 776 N N . LEU A 1 103 ? -9.872 -0.843 33.793 1.00 81.50 103 LEU A N 1
ATOM 777 C CA . LEU A 1 103 ? -9.335 -1.288 32.504 1.00 81.50 103 LEU A CA 1
ATOM 778 C C . LEU A 1 103 ? -8.985 -0.096 31.605 1.00 81.50 103 LEU A C 1
ATOM 780 O O . LEU A 1 103 ? -7.896 -0.047 31.034 1.00 81.50 103 LEU A O 1
ATOM 784 N N . THR A 1 104 ? -9.882 0.888 31.524 1.00 80.81 104 THR A N 1
ATOM 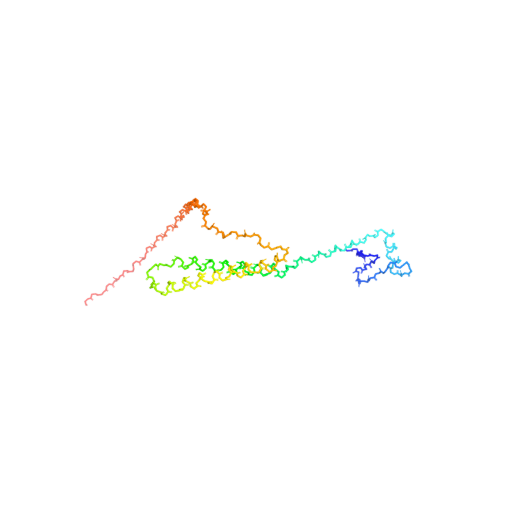785 C CA . THR A 1 104 ? -9.676 2.118 30.745 1.00 80.81 104 THR A CA 1
ATOM 786 C C . THR A 1 104 ? -8.436 2.867 31.235 1.00 80.81 104 THR A C 1
ATOM 788 O O . THR A 1 104 ? -7.596 3.286 30.436 1.00 80.81 104 THR A O 1
ATOM 791 N N . GLN A 1 105 ? -8.268 2.978 32.554 1.00 77.44 105 GLN A N 1
ATOM 792 C CA . GLN A 1 105 ? -7.119 3.647 33.153 1.00 77.44 105 GLN A CA 1
ATOM 793 C C . GLN A 1 105 ? -5.811 2.876 32.928 1.00 77.44 105 GLN A C 1
ATOM 795 O O . GLN A 1 105 ? -4.793 3.491 32.612 1.00 77.44 105 GLN A O 1
ATOM 800 N N . ALA A 1 106 ? -5.838 1.541 32.992 1.00 73.06 106 ALA A N 1
ATOM 801 C CA . ALA A 1 106 ? -4.677 0.708 32.683 1.00 73.06 106 ALA A CA 1
ATOM 802 C C . ALA A 1 106 ? -4.204 0.886 31.228 1.00 73.06 106 ALA A C 1
ATOM 804 O O . ALA A 1 106 ? -3.005 1.047 30.987 1.00 73.06 106 ALA A O 1
ATOM 805 N N . PHE A 1 107 ? -5.131 0.931 30.263 1.00 78.81 107 PHE A N 1
ATOM 806 C CA . PHE A 1 107 ? -4.796 1.201 28.859 1.00 78.81 107 PHE A CA 1
ATOM 807 C C . PHE A 1 107 ? -4.223 2.608 28.655 1.00 78.81 107 PHE A C 1
ATOM 809 O O . PHE A 1 107 ? -3.216 2.763 27.960 1.00 78.81 107 PHE A O 1
ATOM 816 N N . ALA A 1 108 ? -4.798 3.626 29.303 1.00 77.94 108 ALA A N 1
ATOM 817 C CA . ALA A 1 108 ? -4.275 4.990 29.245 1.00 77.94 108 ALA A CA 1
ATOM 818 C C . ALA A 1 108 ? -2.849 5.088 29.819 1.00 77.94 108 ALA A C 1
ATOM 820 O O . ALA A 1 108 ? -1.972 5.711 29.216 1.00 77.94 108 ALA A O 1
ATOM 821 N N . SER A 1 109 ? -2.574 4.422 30.945 1.00 72.50 109 SER A N 1
ATOM 822 C CA . SER A 1 109 ? -1.226 4.364 31.523 1.00 72.50 109 SER A CA 1
ATOM 823 C C . SER A 1 109 ? -0.240 3.612 30.627 1.00 72.50 109 SER A C 1
ATOM 825 O O . SER A 1 109 ? 0.906 4.036 30.485 1.00 72.50 109 SER A O 1
ATOM 827 N N . MET A 1 110 ? -0.675 2.532 29.972 1.00 80.25 110 MET A N 1
ATOM 828 C CA . MET A 1 110 ? 0.155 1.800 29.012 1.00 80.25 110 MET A CA 1
ATOM 829 C C . MET A 1 110 ? 0.528 2.671 27.803 1.00 80.25 110 MET A C 1
ATOM 831 O O . MET A 1 110 ? 1.686 2.661 27.384 1.00 80.25 110 MET A O 1
ATOM 835 N N . LEU A 1 111 ? -0.411 3.465 27.278 1.00 79.19 111 LEU A N 1
ATOM 836 C CA . LEU A 1 111 ? -0.147 4.448 26.219 1.00 79.19 111 LEU A CA 1
ATOM 837 C C . LEU A 1 111 ? 0.882 5.497 26.644 1.00 79.19 111 LEU A C 1
ATOM 839 O O . LEU A 1 111 ? 1.832 5.778 25.909 1.00 79.19 111 LEU A O 1
ATOM 843 N N . GLN A 1 112 ? 0.722 6.058 27.842 1.00 75.94 112 GLN A N 1
ATOM 844 C CA . GLN A 1 112 ? 1.664 7.037 28.386 1.00 75.94 112 GLN A CA 1
ATOM 845 C C . GLN A 1 112 ? 3.063 6.439 28.578 1.00 75.94 112 GLN A C 1
ATOM 847 O O . GLN A 1 112 ? 4.059 7.075 28.223 1.00 75.94 112 GLN A O 1
ATOM 852 N N . ALA A 1 113 ? 3.156 5.205 29.078 1.00 71.00 113 ALA A N 1
ATOM 853 C CA . ALA A 1 113 ? 4.427 4.507 29.250 1.00 71.00 113 ALA A CA 1
ATOM 854 C C . ALA A 1 113 ? 5.123 4.238 27.908 1.00 71.00 113 ALA A C 1
ATOM 856 O O . ALA A 1 113 ? 6.324 4.476 27.785 1.00 71.00 113 ALA A O 1
ATOM 857 N N . GLN A 1 114 ? 4.378 3.816 26.882 1.00 72.19 114 GLN A N 1
ATOM 858 C CA . GLN A 1 114 ? 4.924 3.636 25.534 1.00 72.19 114 GLN A CA 1
ATOM 859 C C . GLN A 1 114 ? 5.403 4.959 24.934 1.00 72.19 114 GLN A C 1
ATOM 861 O O . GLN A 1 114 ? 6.512 5.031 24.415 1.00 72.19 114 GLN A O 1
ATOM 866 N N . THR A 1 115 ? 4.621 6.028 25.087 1.00 66.31 115 THR A N 1
ATOM 867 C CA . THR A 1 115 ? 5.008 7.372 24.628 1.00 66.31 115 THR A CA 1
ATOM 868 C C . THR A 1 115 ? 6.285 7.848 25.324 1.00 66.31 115 THR A C 1
ATOM 870 O O . THR A 1 115 ? 7.165 8.423 24.692 1.00 66.31 115 THR A O 1
ATOM 873 N N . THR A 1 116 ? 6.426 7.555 26.618 1.00 67.69 116 THR A N 1
ATOM 874 C CA . THR A 1 116 ? 7.620 7.896 27.406 1.00 67.69 116 THR A CA 1
ATOM 875 C C . THR A 1 116 ? 8.844 7.087 26.972 1.00 67.69 116 THR A C 1
ATOM 877 O O . THR A 1 116 ? 9.930 7.646 26.842 1.00 67.69 116 THR A O 1
ATOM 880 N N . LEU A 1 117 ? 8.681 5.787 26.708 1.00 66.56 117 LEU A N 1
ATOM 881 C CA . LEU A 1 117 ? 9.766 4.911 26.252 1.00 66.56 117 LEU A CA 1
ATOM 882 C C . LEU A 1 117 ? 10.247 5.263 24.839 1.00 66.56 117 LEU A C 1
ATOM 884 O O . LEU A 1 117 ? 11.448 5.233 24.585 1.00 66.56 117 LEU A O 1
ATOM 888 N N . LEU A 1 118 ? 9.337 5.634 23.936 1.00 66.56 118 LEU A N 1
ATOM 889 C CA . LEU A 1 118 ? 9.684 6.067 22.579 1.00 66.56 118 LEU A CA 1
ATOM 890 C C . LEU A 1 118 ? 10.185 7.524 22.537 1.00 66.56 118 LEU A C 1
ATOM 892 O O . LEU A 1 118 ? 10.942 7.884 21.639 1.00 66.56 118 LEU A O 1
ATOM 896 N N . GLY A 1 119 ? 9.784 8.358 23.502 1.00 54.50 119 GLY A N 1
ATOM 897 C CA . GLY A 1 119 ? 10.117 9.784 23.593 1.00 54.50 119 GLY A CA 1
ATOM 898 C C . GLY A 1 119 ? 11.356 10.124 24.432 1.00 54.50 119 GLY A C 1
ATOM 899 O O . GLY A 1 119 ? 11.648 11.306 24.624 1.00 54.50 119 GLY A O 1
ATOM 900 N N . ALA A 1 120 ? 12.099 9.133 24.937 1.00 49.12 120 ALA A N 1
ATOM 901 C CA . ALA A 1 120 ? 13.278 9.329 25.784 1.00 49.12 120 ALA A CA 1
ATOM 902 C C . ALA A 1 120 ? 14.510 9.837 25.002 1.00 49.12 120 ALA A C 1
ATOM 904 O O . ALA A 1 120 ? 15.541 9.179 24.901 1.00 49.12 120 ALA A O 1
ATOM 905 N N . GLY A 1 121 ? 14.397 11.064 24.493 1.00 46.25 121 GLY A N 1
ATOM 906 C CA . GLY A 1 121 ? 15.498 11.978 24.196 1.00 46.25 121 GLY A CA 1
ATOM 907 C C . GLY A 1 121 ? 15.441 13.277 25.015 1.00 46.25 121 GLY A C 1
ATOM 908 O O . GLY A 1 121 ? 16.278 14.154 24.806 1.00 46.25 121 GLY A O 1
ATOM 909 N N . LYS A 1 122 ? 14.480 13.452 25.941 1.00 46.94 122 LYS A N 1
ATOM 910 C CA . LYS A 1 122 ? 14.458 14.615 26.848 1.00 46.94 122 LYS A CA 1
ATOM 911 C C . LYS A 1 122 ? 13.676 14.331 28.143 1.00 46.94 122 LYS A C 1
ATOM 913 O O . LYS A 1 122 ? 12.549 13.852 28.054 1.00 46.94 122 LYS A O 1
ATOM 918 N N . PRO A 1 123 ? 14.240 14.592 29.340 1.00 46.81 123 PRO A N 1
ATOM 919 C CA . PRO A 1 123 ? 13.567 14.297 30.603 1.00 46.81 123 PRO A CA 1
ATOM 920 C C . PRO A 1 123 ? 12.359 15.221 30.848 1.00 46.81 123 PRO A C 1
ATOM 922 O O . PRO A 1 123 ? 12.349 16.362 30.373 1.00 46.81 123 PRO A O 1
ATOM 925 N N . PRO A 1 124 ? 11.352 14.748 31.607 1.00 47.06 124 PRO A N 1
ATOM 926 C CA . PRO A 1 124 ? 10.085 15.436 31.791 1.00 47.06 124 PRO A CA 1
ATOM 927 C C . PRO A 1 124 ? 10.239 16.593 32.780 1.00 47.06 124 PRO A C 1
ATOM 929 O O . PRO A 1 124 ? 10.283 16.415 33.996 1.00 47.06 124 PRO A O 1
ATOM 932 N N . GLY A 1 125 ? 10.269 17.810 32.247 1.00 45.91 125 GLY A N 1
ATOM 933 C CA . GLY A 1 125 ? 9.818 18.972 32.995 1.00 45.91 125 GLY A CA 1
ATOM 934 C C . GLY A 1 125 ? 8.303 18.882 33.150 1.00 45.91 125 GLY A C 1
ATOM 935 O O . GLY A 1 125 ? 7.586 19.132 32.191 1.00 45.91 125 GLY A O 1
ATOM 936 N N . ALA A 1 126 ? 7.850 18.476 34.338 1.00 48.22 126 ALA A N 1
ATOM 937 C CA . ALA A 1 126 ? 6.539 18.772 34.915 1.00 48.22 126 ALA A CA 1
ATOM 938 C C . ALA A 1 126 ? 5.372 18.902 33.914 1.00 48.22 126 ALA A C 1
ATOM 940 O O . ALA A 1 126 ? 4.878 20.002 33.660 1.00 48.22 126 ALA A O 1
ATOM 941 N N . ILE A 1 127 ? 4.867 17.773 33.408 1.00 49.59 127 ILE A N 1
ATOM 942 C CA . ILE A 1 127 ? 3.485 17.758 32.926 1.00 49.59 127 ILE A CA 1
ATOM 943 C C . ILE A 1 127 ? 2.625 17.772 34.187 1.00 49.59 127 ILE A C 1
ATOM 945 O O . ILE A 1 127 ? 2.555 16.788 34.924 1.00 49.59 127 ILE A O 1
ATOM 949 N N . LYS A 1 128 ? 2.065 18.946 34.485 1.00 48.72 128 LYS A N 1
ATOM 950 C CA . LYS A 1 128 ? 1.031 19.118 35.506 1.00 48.72 128 LYS A CA 1
ATOM 951 C C . LYS A 1 128 ? -0.061 18.064 35.264 1.00 48.72 128 LYS A C 1
ATOM 953 O O . LYS A 1 128 ? -0.323 17.770 34.095 1.00 48.72 128 LYS A O 1
ATOM 958 N N . PRO A 1 129 ? -0.693 17.499 36.311 1.00 50.50 129 PRO A N 1
ATOM 959 C CA . PRO A 1 129 ? -1.901 16.703 36.128 1.00 50.50 129 PRO A CA 1
ATOM 960 C C . PRO A 1 129 ? -2.822 17.496 35.205 1.00 50.50 129 PRO A C 1
ATOM 962 O O . PRO A 1 129 ? -3.059 18.672 35.481 1.00 50.50 129 PRO A O 1
ATOM 965 N N . LEU A 1 130 ? -3.228 16.904 34.078 1.00 48.25 130 LEU A N 1
ATOM 966 C CA . LEU A 1 130 ? -4.257 17.477 33.220 1.00 48.25 130 LEU A CA 1
ATOM 967 C C . LEU A 1 130 ? -5.476 17.677 34.111 1.00 48.25 130 LEU A C 1
ATOM 969 O O . LEU A 1 130 ? -6.166 16.729 34.481 1.00 48.25 130 LEU A O 1
ATOM 973 N N . GLU A 1 131 ? -5.633 18.921 34.536 1.00 46.12 131 GLU A N 1
ATOM 974 C CA . GLU A 1 131 ? -6.804 19.447 35.190 1.00 46.12 131 GLU A CA 1
ATOM 975 C C . GLU A 1 131 ? -7.927 19.239 34.182 1.00 46.12 131 GLU A C 1
ATOM 977 O O . GLU A 1 131 ? -8.018 19.913 33.160 1.00 46.12 131 GLU A O 1
ATOM 982 N N . LEU A 1 132 ? -8.698 18.185 34.422 1.00 49.06 132 LEU A N 1
ATOM 983 C CA . LEU A 1 132 ? -9.916 17.840 33.712 1.00 49.06 132 LEU A CA 1
ATOM 984 C C . LEU A 1 132 ? -11.003 18.843 34.139 1.00 49.06 132 LEU A C 1
ATOM 986 O O . LEU A 1 132 ? -11.992 18.471 34.763 1.00 49.06 132 LEU A O 1
ATOM 990 N N . ALA A 1 133 ? -10.751 20.128 33.906 1.00 48.50 133 ALA A N 1
ATOM 991 C CA . ALA A 1 133 ? -11.636 21.239 34.204 1.00 48.50 133 ALA A CA 1
ATOM 992 C C . ALA A 1 133 ? -11.868 22.005 32.899 1.00 48.50 133 ALA A C 1
ATOM 994 O O . ALA A 1 133 ? -10.913 22.385 32.225 1.00 48.50 133 ALA A O 1
ATOM 995 N N . ASP A 1 134 ? -13.142 22.202 32.563 1.00 45.41 134 ASP A N 1
ATOM 996 C CA . ASP A 1 134 ? -13.621 23.014 31.441 1.00 45.41 134 ASP A CA 1
ATOM 997 C C . ASP A 1 134 ? -13.363 22.451 30.030 1.00 45.41 134 ASP A C 1
ATOM 999 O O . ASP A 1 134 ? -12.714 23.051 29.175 1.00 45.41 134 ASP A O 1
ATOM 1003 N N . LEU A 1 135 ? -13.979 21.302 29.733 1.00 46.62 135 LEU A N 1
ATOM 1004 C CA . LEU A 1 135 ? -14.556 21.159 28.394 1.00 46.62 135 LEU A CA 1
ATOM 1005 C C . LEU A 1 135 ? -15.759 22.114 28.346 1.00 46.62 135 LEU A C 1
ATOM 1007 O O . LEU A 1 135 ? -16.619 21.982 29.220 1.00 46.62 135 LEU A O 1
ATOM 1011 N N . PRO A 1 136 ? -15.846 23.059 27.389 1.00 53.09 136 PRO A N 1
ATOM 1012 C CA . PRO A 1 136 ? -17.072 23.824 27.209 1.00 53.09 136 PRO A CA 1
ATOM 1013 C C . PRO A 1 136 ? -18.208 22.820 27.005 1.00 53.09 136 PRO A C 1
ATOM 1015 O O . PRO A 1 136 ? -18.081 21.923 26.164 1.00 53.09 136 PRO A O 1
ATOM 1018 N N . GLU A 1 137 ? -19.274 22.927 27.806 1.00 50.78 137 GLU A N 1
ATOM 1019 C CA . GLU A 1 137 ? -20.532 22.233 27.532 1.00 50.78 137 GLU A CA 1
ATOM 1020 C C . GLU A 1 137 ? -20.852 22.500 26.063 1.00 50.78 137 GLU A C 1
ATOM 1022 O O . GLU A 1 137 ? -21.073 23.643 25.662 1.00 50.78 137 GLU A O 1
ATOM 1027 N N . SER A 1 138 ? -20.725 21.462 25.235 1.00 56.53 138 SER A N 1
ATOM 1028 C CA . SER A 1 138 ? -21.011 21.578 23.814 1.00 56.53 138 SER A CA 1
ATOM 1029 C C . SER A 1 138 ? -22.465 22.005 23.710 1.00 56.53 138 SER A C 1
ATOM 1031 O O . SER A 1 138 ? -23.333 21.343 24.284 1.00 56.53 138 SER A O 1
ATOM 1033 N N . GLU A 1 139 ? -22.711 23.145 23.058 1.00 58.28 139 GLU A N 1
ATOM 1034 C CA . GLU A 1 139 ? -24.065 23.591 22.752 1.00 58.28 139 GLU A CA 1
ATOM 1035 C C . GLU A 1 139 ? -24.839 22.400 22.172 1.00 58.28 139 GLU A C 1
ATOM 1037 O O . GLU A 1 139 ? -24.274 21.662 21.355 1.00 58.28 139 GLU A O 1
ATOM 1042 N N . PRO A 1 140 ? -26.078 22.154 22.635 1.00 64.19 140 PRO A N 1
ATOM 1043 C CA . PRO A 1 140 ? -26.848 21.002 22.192 1.00 64.19 140 PRO A CA 1
ATOM 1044 C C . PRO A 1 140 ? -26.898 21.003 20.664 1.00 64.19 140 PRO A C 1
ATOM 1046 O O . PRO A 1 140 ? -27.260 22.018 20.062 1.00 64.19 140 PRO A O 1
ATOM 1049 N N . GLU A 1 141 ? -26.485 19.891 20.045 1.00 66.69 141 GLU A N 1
ATOM 1050 C CA . GLU A 1 141 ? -26.596 19.729 18.596 1.00 66.69 141 GLU A CA 1
ATOM 1051 C C . GLU A 1 141 ? -28.035 20.057 18.174 1.00 66.69 141 GLU A C 1
ATOM 1053 O O . GLU A 1 141 ? -28.977 19.670 18.879 1.00 66.69 141 GLU A O 1
ATOM 1058 N N . PRO A 1 142 ? -28.222 20.806 17.072 1.00 71.00 142 PRO A N 1
ATOM 1059 C CA . PRO A 1 142 ? -29.551 21.166 16.604 1.00 71.00 142 PRO A CA 1
ATOM 1060 C C . PRO A 1 142 ? -30.383 19.894 16.442 1.00 71.00 142 PRO A C 1
ATOM 1062 O O . PRO A 1 142 ? -29.923 18.932 15.824 1.00 71.00 142 PRO A O 1
ATOM 1065 N N . GLU A 1 143 ? -31.583 19.888 17.036 1.00 70.06 143 GLU A N 1
ATOM 1066 C CA . GLU A 1 143 ? -32.492 18.749 16.940 1.00 70.06 143 GLU A CA 1
ATOM 1067 C C . GLU A 1 143 ? -32.648 18.352 15.466 1.00 70.06 143 GLU A C 1
ATOM 1069 O O . GLU A 1 143 ? -32.825 19.232 14.614 1.00 70.06 143 GLU A O 1
ATOM 1074 N N . PRO A 1 144 ? -32.541 17.049 15.149 1.00 72.38 144 PRO A N 1
ATOM 1075 C CA . PRO A 1 144 ? -32.659 16.578 13.781 1.00 72.38 144 PRO A CA 1
ATOM 1076 C C . PRO A 1 144 ? -33.983 17.068 13.195 1.00 72.38 144 PRO A C 1
ATOM 1078 O O . PRO A 1 144 ? -35.036 16.913 13.820 1.00 72.38 144 PRO A O 1
ATOM 1081 N N . GLU A 1 145 ? -33.919 17.685 12.010 1.00 74.69 145 GLU A N 1
ATOM 1082 C CA . GLU A 1 145 ? -35.122 18.121 11.307 1.00 74.69 145 GLU A CA 1
ATOM 1083 C C . GLU A 1 145 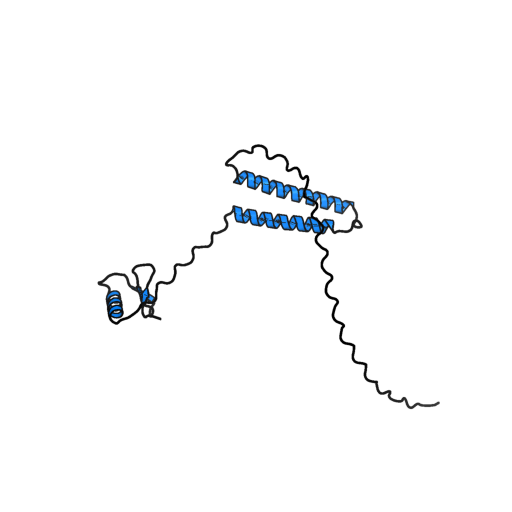? -36.089 16.934 11.186 1.00 74.69 145 GLU A C 1
ATOM 1085 O O . GLU A 1 145 ? -35.651 15.816 10.888 1.00 74.69 145 GLU A O 1
ATOM 1090 N N . PRO A 1 146 ? -37.389 17.153 11.449 1.00 75.06 146 PRO A N 1
ATOM 1091 C CA . PRO A 1 146 ? -38.373 16.085 11.419 1.00 75.06 146 PRO A CA 1
ATOM 1092 C C . PRO A 1 146 ? -38.327 15.385 10.062 1.00 75.06 146 PRO A C 1
ATOM 1094 O O . PRO A 1 146 ? -38.430 16.035 9.018 1.00 75.06 146 PRO A O 1
ATOM 1097 N N . GLU A 1 147 ? -38.153 14.059 10.086 1.00 76.38 147 GLU A N 1
ATOM 1098 C CA . GLU A 1 147 ? -38.183 13.255 8.869 1.00 76.38 147 GLU A CA 1
ATOM 1099 C C . GLU A 1 147 ? -39.484 13.536 8.101 1.00 76.38 147 GLU A C 1
ATOM 1101 O O . GLU A 1 147 ? -40.550 13.663 8.716 1.00 76.38 147 GLU A O 1
ATOM 1106 N N . PRO A 1 148 ? -39.412 13.655 6.764 1.00 76.19 148 PRO A N 1
ATOM 1107 C CA . PRO A 1 148 ? -40.587 13.900 5.945 1.00 76.19 148 PRO A CA 1
ATOM 1108 C C . PRO A 1 148 ? -41.636 12.817 6.206 1.00 76.19 148 PRO A C 1
ATOM 1110 O O . PRO A 1 148 ? -41.328 11.624 6.156 1.00 76.19 148 PRO A O 1
ATOM 1113 N N . GLU A 1 149 ? -42.870 13.243 6.497 1.00 75.69 149 GLU A N 1
ATOM 1114 C CA . GLU A 1 149 ? -43.971 12.317 6.750 1.00 75.69 149 GLU A CA 1
ATOM 1115 C C . GLU A 1 149 ? -44.109 11.328 5.581 1.00 75.69 149 GLU A C 1
ATOM 1117 O O . GLU A 1 149 ? -44.041 11.733 4.413 1.00 75.69 149 GLU A O 1
ATOM 1122 N N . PRO A 1 150 ? -44.294 10.029 5.877 1.00 76.81 150 PRO A N 1
ATOM 1123 C CA . PRO A 1 150 ? -44.426 9.009 4.852 1.00 76.81 150 PRO A CA 1
ATOM 1124 C C . PRO A 1 150 ? -45.596 9.339 3.924 1.00 76.81 150 PRO A C 1
ATOM 1126 O O . PRO A 1 150 ? -46.704 9.632 4.381 1.00 76.81 150 PRO A O 1
ATOM 1129 N N . GLU A 1 151 ? -45.349 9.277 2.612 1.00 77.38 151 GLU A N 1
ATOM 1130 C CA . GLU A 1 151 ? -46.402 9.452 1.617 1.00 77.38 151 GLU A CA 1
ATOM 1131 C C . GLU A 1 151 ? -47.550 8.461 1.877 1.00 77.38 151 GLU A C 1
ATOM 1133 O O . GLU A 1 151 ? -47.306 7.298 2.221 1.00 77.38 151 GLU A O 1
ATOM 1138 N N . PRO A 1 152 ? -48.810 8.903 1.717 1.00 75.88 152 PRO A N 1
ATOM 1139 C CA . PRO A 1 152 ? -49.972 8.087 2.025 1.00 75.88 152 PRO A CA 1
ATOM 1140 C C . PRO A 1 152 ? -49.966 6.796 1.204 1.00 75.88 152 PRO A C 1
ATOM 1142 O O . PRO A 1 152 ? -49.918 6.824 -0.029 1.00 75.88 152 PRO A O 1
ATOM 1145 N N . GLU A 1 153 ? -50.046 5.657 1.899 1.00 76.88 153 GLU A N 1
ATOM 1146 C CA . GLU A 1 153 ? -50.180 4.357 1.250 1.00 76.88 153 GLU A CA 1
ATOM 1147 C C . GLU A 1 153 ? -51.415 4.339 0.330 1.00 76.88 153 GLU A C 1
ATOM 1149 O O . GLU A 1 153 ? -52.480 4.859 0.686 1.00 76.88 153 GLU A O 1
ATOM 1154 N N . PRO A 1 154 ? -51.304 3.725 -0.860 1.00 76.12 154 PRO A N 1
ATOM 1155 C CA . PRO A 1 154 ? -52.397 3.667 -1.817 1.00 76.12 154 PRO A CA 1
ATOM 1156 C C . PRO A 1 154 ? -53.610 2.940 -1.228 1.00 76.12 154 PRO A C 1
ATOM 1158 O O . PRO A 1 154 ? -53.504 1.807 -0.754 1.00 76.12 154 PRO A O 1
ATOM 1161 N N . GLU A 1 155 ? -54.782 3.580 -1.312 1.00 77.31 155 GLU A N 1
ATOM 1162 C CA . GLU A 1 155 ? -56.026 3.041 -0.764 1.00 77.31 155 GLU A CA 1
ATOM 1163 C C . GLU A 1 155 ? -56.321 1.617 -1.285 1.00 77.31 155 GLU A C 1
ATOM 1165 O O . GLU A 1 155 ? -56.255 1.346 -2.495 1.00 77.31 155 GLU A O 1
ATOM 1170 N N . PRO A 1 156 ? -56.700 0.687 -0.390 1.00 77.00 156 PRO A N 1
ATOM 1171 C CA . PRO A 1 156 ? -57.018 -0.679 -0.767 1.00 77.00 156 PRO A CA 1
ATOM 1172 C C . PRO A 1 156 ? -58.248 -0.719 -1.680 1.00 77.00 156 PRO A C 1
ATOM 1174 O O . PRO A 1 156 ? -59.350 -0.307 -1.317 1.00 77.00 156 PRO A O 1
ATOM 1177 N N . LYS A 1 157 ? -58.066 -1.280 -2.882 1.00 74.19 157 LYS A N 1
ATOM 1178 C CA . LYS A 1 157 ? -59.149 -1.494 -3.852 1.00 74.19 157 LYS A CA 1
ATOM 1179 C C . LYS A 1 157 ? -60.275 -2.313 -3.217 1.00 74.19 157 LYS A C 1
ATOM 1181 O O . LYS A 1 157 ? -60.058 -3.434 -2.755 1.00 74.19 157 LYS A O 1
ATOM 1186 N N . ALA A 1 158 ? -61.482 -1.748 -3.240 1.00 78.50 158 ALA A N 1
ATOM 1187 C CA . ALA A 1 158 ? -62.674 -2.318 -2.628 1.00 78.50 158 ALA A CA 1
ATOM 1188 C C . ALA A 1 158 ? -62.917 -3.789 -3.043 1.00 78.50 158 ALA A C 1
ATOM 1190 O O . ALA A 1 158 ? -62.791 -4.137 -4.225 1.00 78.50 158 ALA A O 1
ATOM 1191 N N . PRO A 1 159 ? -63.304 -4.663 -2.096 1.00 70.69 159 PRO A N 1
ATOM 1192 C CA . PRO A 1 159 ? -63.559 -6.067 -2.377 1.00 70.69 159 PRO A CA 1
ATOM 1193 C C . PRO A 1 159 ? -64.782 -6.225 -3.286 1.00 70.69 159 PRO A C 1
ATOM 1195 O O . PRO A 1 159 ? -65.876 -5.740 -2.993 1.00 70.69 159 PRO A O 1
ATOM 1198 N N . GLN A 1 160 ? -64.600 -6.945 -4.394 1.00 72.88 160 GLN A N 1
ATOM 1199 C CA . GLN A 1 160 ? -65.685 -7.241 -5.326 1.00 72.88 160 GLN A CA 1
ATOM 1200 C C . GLN A 1 160 ? -66.801 -8.056 -4.641 1.00 72.88 160 GLN A C 1
ATOM 1202 O O . GLN A 1 160 ? -66.516 -8.974 -3.860 1.00 72.88 160 GLN A O 1
ATOM 1207 N N . PRO A 1 161 ? -68.082 -7.774 -4.943 1.00 70.50 161 PRO A N 1
ATOM 1208 C CA . PRO A 1 161 ? -69.208 -8.412 -4.278 1.00 70.50 161 PRO A CA 1
ATOM 1209 C C . PRO A 1 161 ? -69.257 -9.914 -4.581 1.00 70.50 161 PRO A C 1
ATOM 1211 O O . PRO A 1 161 ? -69.461 -10.358 -5.714 1.00 70.50 161 PRO A O 1
ATOM 1214 N N . ARG A 1 162 ? -69.109 -10.722 -3.527 1.00 68.12 162 ARG A N 1
ATOM 1215 C CA . ARG A 1 162 ? -69.292 -12.174 -3.585 1.00 68.12 162 ARG A CA 1
ATOM 1216 C C . ARG A 1 162 ? -70.759 -12.501 -3.872 1.00 68.12 162 ARG A C 1
ATOM 1218 O O . ARG A 1 162 ? -71.645 -12.221 -3.067 1.00 68.12 162 ARG A O 1
ATOM 1225 N N . LYS A 1 163 ? -71.008 -13.146 -5.015 1.00 68.56 163 LYS A N 1
ATOM 1226 C CA . LYS A 1 163 ? -72.323 -13.668 -5.413 1.00 68.56 163 LYS A CA 1
ATOM 1227 C C . LYS A 1 163 ? -72.832 -14.666 -4.359 1.00 68.56 163 LYS A C 1
ATOM 1229 O O . LYS A 1 163 ? -72.296 -15.767 -4.235 1.00 68.56 163 LYS A O 1
ATOM 1234 N N . ARG A 1 164 ? -73.872 -14.292 -3.601 1.00 62.53 164 ARG A N 1
ATOM 1235 C CA . ARG A 1 164 ? -74.587 -15.191 -2.675 1.00 62.53 164 ARG A CA 1
ATOM 1236 C C . ARG A 1 164 ? -75.290 -16.279 -3.489 1.00 62.53 164 ARG A C 1
ATOM 1238 O O . ARG A 1 164 ? -76.213 -15.986 -4.244 1.00 62.53 164 ARG A O 1
ATOM 1245 N N . LYS A 1 165 ? -74.873 -17.537 -3.322 1.00 65.75 165 LYS A N 1
ATOM 1246 C CA . LYS A 1 165 ? -75.667 -18.690 -3.762 1.00 65.75 165 LYS A CA 1
ATOM 1247 C C . LYS A 1 165 ? -76.853 -18.845 -2.809 1.00 65.75 165 LYS A C 1
ATOM 1249 O O . LYS A 1 165 ? -76.684 -18.925 -1.596 1.00 65.75 165 LYS A O 1
ATOM 1254 N N . THR A 1 166 ? -78.051 -18.829 -3.374 1.00 57.03 166 THR A N 1
ATOM 1255 C CA . THR A 1 166 ? -79.327 -19.006 -2.686 1.00 57.03 166 THR A CA 1
ATOM 1256 C C . THR A 1 166 ? -79.453 -20.439 -2.165 1.00 57.03 166 THR A C 1
ATOM 1258 O O . THR A 1 166 ? -79.417 -21.400 -2.930 1.00 57.03 166 THR A O 1
ATOM 1261 N N . ALA A 1 167 ? -79.608 -20.592 -0.848 1.00 58.62 167 ALA A N 1
ATOM 1262 C CA . ALA A 1 167 ? -79.969 -21.862 -0.230 1.00 58.62 167 ALA A CA 1
ATOM 1263 C C . ALA A 1 167 ? -81.471 -22.102 -0.440 1.00 58.62 167 ALA A C 1
ATOM 1265 O O . ALA A 1 167 ? -82.316 -21.434 0.158 1.00 58.62 167 ALA A O 1
ATOM 1266 N N . LYS A 1 168 ? -81.801 -23.037 -1.334 1.00 61.28 168 LYS A N 1
ATOM 1267 C CA . LYS A 1 168 ? -83.159 -23.556 -1.512 1.00 61.28 168 LYS A CA 1
ATOM 1268 C C . LYS A 1 168 ? -83.361 -24.678 -0.496 1.00 61.28 168 LYS A C 1
ATOM 1270 O O . LYS A 1 168 ? -82.522 -25.563 -0.373 1.00 61.28 168 LYS A O 1
ATOM 1275 N N . GLY A 1 169 ? -84.425 -24.540 0.286 1.00 62.25 169 GLY A N 1
ATOM 1276 C CA . GLY A 1 169 ? -84.604 -25.242 1.548 1.00 62.25 169 GLY A CA 1
ATOM 1277 C C . GLY A 1 169 ? -84.913 -26.729 1.456 1.00 62.25 169 GLY A C 1
ATOM 1278 O O . GLY A 1 169 ? -84.994 -27.322 0.383 1.00 62.25 169 GLY A O 1
ATOM 1279 N N . LYS A 1 170 ? -85.203 -27.300 2.623 1.00 60.25 170 LYS A N 1
ATOM 1280 C CA . LYS A 1 170 ? -86.062 -28.472 2.725 1.00 60.25 170 LYS A CA 1
ATOM 1281 C C . LYS A 1 170 ? -86.826 -28.417 4.045 1.00 60.25 170 LYS A C 1
ATOM 1283 O O . LYS A 1 170 ? -86.239 -28.313 5.116 1.00 60.25 170 LYS A O 1
ATOM 1288 N N . LYS A 1 171 ? -88.150 -28.347 3.896 1.00 58.66 171 LYS A N 1
ATOM 1289 C CA . LYS A 1 171 ? -89.164 -28.420 4.949 1.00 58.66 171 LYS A CA 1
ATOM 1290 C C . LYS A 1 171 ? -89.229 -29.845 5.513 1.00 58.66 171 LYS A C 1
ATOM 1292 O O . LYS A 1 171 ? -88.997 -30.771 4.743 1.00 58.66 171 LYS A O 1
ATOM 1297 N N . LYS A 1 172 ? -89.611 -29.894 6.798 1.00 55.16 172 LYS A N 1
ATOM 1298 C CA . LYS A 1 172 ? -90.394 -30.902 7.542 1.00 55.16 172 LYS A CA 1
ATOM 1299 C C . LYS A 1 172 ? -90.262 -32.364 7.133 1.00 55.16 172 LYS A C 1
ATOM 1301 O O . LYS A 1 172 ? -90.715 -32.703 6.022 1.00 55.16 172 LYS A O 1
#

Foldseek 3Di:
DFQWEDAPDQWIAGPVPRDIHDPDPPDPVNVVVVVCVVVVGDHHYHDPDDPDPDPDDDPVSVVVVVLVVVLVVLVVVLVVLVPDDPPPDPVVSVVVNVVSVVVNVVSVVVVVVVCCVVVPPDDDDDPDPPPPPDPDPPDPDPDPDPDPDDDDDDDDDDDDDDDDDDDDDDDD